Protein AF-A0A7K0XH66-F1 (afdb_monomer)

Secondary structure (DSSP, 8-state):
-PPP---TT-------GGGGGGS-------------------------------S-----PPPPPHHHHHHHHHHHHHHHHT-GGGTT---EEEE-TTT--EEEEESTTS----GGGHHHHHHHHHHHHH-TTPPP--------

Sequence (144 aa):
MFNTGECPLCVTWALDPDKAQRIGLSQDVHVKRQPLVLVLSVTLLSSTVLLAPAALAAPFAPAASTEQAESRINGRLAARIDNPRFGSDLAVAVLDAATGRVVFSRRANEPMLPASNMKIITAVTTVAAVGPDRTFRTAVFAGP

Foldseek 3Di:
DDDDDDDPPPPDDDPPPVVVPPPPPPPDPPPPPDDDDDDDDDDDDDDDPDDDPDPDPPPPDPDDDPVRVLVVVAVVCVVPVPPCVCPPQDWDWDADPVPRHTSDTDCPVPDDDCVCVVVVVVVVVCCVPQNPPDDDDDDDDDDD

Radius of gyration: 30.71 Å; Cα contacts (8 Å, |Δi|>4): 44; chains: 1; bounding box: 56×61×77 Å

Solvent-accessible surface area (backbone atoms only — not comparable to full-atom values): 10370 Å² total; per-residue (Å²): 140,81,89,84,85,82,69,96,78,74,80,82,77,82,78,60,76,83,64,68,78,76,63,82,76,80,83,75,80,79,76,76,81,75,77,89,78,88,74,85,87,80,94,85,80,90,75,91,82,78,87,80,98,81,84,79,84,65,78,76,71,75,79,68,51,70,67,58,50,39,55,51,49,34,55,55,46,66,75,53,71,77,43,76,90,54,65,89,81,67,66,41,72,40,57,42,86,90,78,67,46,78,55,39,73,41,63,66,87,58,92,70,89,59,68,76,60,49,52,56,58,52,49,53,53,45,38,73,72,63,43,87,82,66,78,89,86,86,87,87,78,86,78,134

Mean predicted aligned error: 18.03 Å

pLDDT: mean 74.04, std 24.3, range [30.56, 98.5]

Structure (mmCIF, N/CA/C/O backbone):
data_AF-A0A7K0XH66-F1
#
_entry.id   AF-A0A7K0XH66-F1
#
loop_
_atom_site.group_PDB
_atom_site.id
_atom_site.type_symbol
_atom_site.label_atom_id
_atom_site.label_alt_id
_atom_site.label_comp_id
_atom_site.label_asym_id
_atom_site.label_entity_id
_atom_site.label_seq_id
_atom_site.pdbx_PDB_ins_code
_atom_site.Cartn_x
_atom_site.Cartn_y
_atom_site.Cartn_z
_atom_site.occupancy
_atom_site.B_iso_or_equiv
_atom_site.auth_seq_id
_atom_site.auth_comp_id
_atom_site.auth_asym_id
_atom_site.auth_atom_id
_atom_site.pdbx_PDB_model_num
ATOM 1 N N . MET A 1 1 ? 7.740 7.663 -45.889 1.00 34.03 1 MET A N 1
ATOM 2 C CA . MET A 1 1 ? 8.973 8.428 -45.619 1.00 34.03 1 MET A CA 1
ATOM 3 C C . MET A 1 1 ? 9.149 8.431 -44.105 1.00 34.03 1 MET A C 1
ATOM 5 O O . MET A 1 1 ? 8.601 9.288 -43.432 1.00 34.03 1 MET A O 1
ATOM 9 N N . PHE A 1 2 ? 9.744 7.364 -43.565 1.00 30.56 2 PHE A N 1
ATOM 10 C CA . PHE A 1 2 ? 9.938 7.176 -42.125 1.00 30.56 2 PHE A CA 1
ATOM 11 C C . PHE A 1 2 ? 11.402 7.464 -41.818 1.00 30.56 2 PHE A C 1
ATOM 13 O O . PHE A 1 2 ? 12.289 6.827 -42.379 1.00 30.56 2 PHE A O 1
ATOM 20 N N . ASN A 1 3 ? 11.616 8.492 -41.002 1.00 32.81 3 ASN A N 1
ATOM 21 C CA . ASN A 1 3 ? 12.923 8.973 -40.594 1.00 32.81 3 ASN A CA 1
ATOM 22 C C . ASN A 1 3 ? 13.609 7.911 -39.717 1.00 32.81 3 ASN A C 1
ATOM 24 O O . ASN A 1 3 ? 13.062 7.489 -38.699 1.00 32.81 3 ASN A O 1
ATOM 28 N N . THR A 1 4 ? 14.778 7.451 -40.146 1.00 42.84 4 THR A N 1
ATOM 29 C CA . THR A 1 4 ? 15.657 6.545 -39.409 1.00 42.84 4 THR A CA 1
ATOM 30 C C . THR A 1 4 ? 16.540 7.347 -38.459 1.00 42.84 4 THR A C 1
ATOM 32 O O . THR A 1 4 ? 17.269 8.215 -38.930 1.00 42.84 4 THR A O 1
ATOM 35 N N . GLY A 1 5 ? 16.594 6.977 -37.174 1.00 44.47 5 GLY A N 1
ATOM 36 C CA . GLY A 1 5 ? 17.918 6.914 -36.545 1.00 44.47 5 GLY A CA 1
ATOM 37 C C . GLY A 1 5 ? 18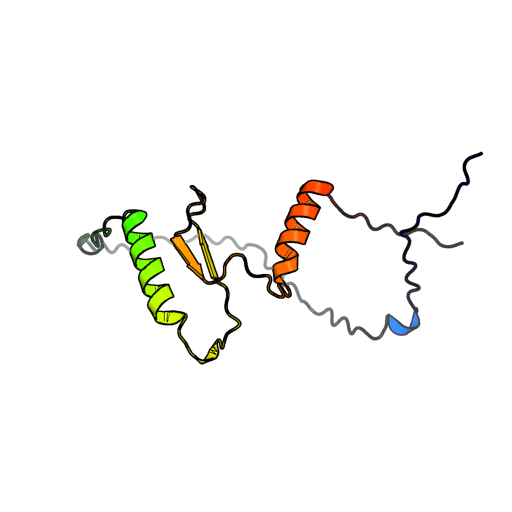.127 7.326 -35.094 1.00 44.47 5 GLY A C 1
ATOM 38 O O . GLY A 1 5 ? 19.260 7.176 -34.655 1.00 44.47 5 GLY A O 1
ATOM 39 N N . GLU A 1 6 ? 17.141 7.773 -34.314 1.00 44.94 6 GLU A N 1
ATOM 40 C CA . GLU A 1 6 ? 17.427 8.171 -32.922 1.00 44.94 6 GLU A CA 1
ATOM 41 C C . GLU A 1 6 ? 16.587 7.390 -31.910 1.00 44.94 6 GLU A C 1
ATOM 43 O O . GLU A 1 6 ? 15.360 7.457 -31.884 1.00 44.94 6 GLU A O 1
ATOM 48 N N . CYS A 1 7 ? 17.282 6.597 -31.089 1.00 42.06 7 CYS A N 1
ATOM 49 C CA . CYS A 1 7 ? 16.728 5.873 -29.953 1.00 42.06 7 CYS A CA 1
ATOM 50 C C . CYS A 1 7 ? 16.618 6.853 -28.768 1.00 42.06 7 CYS A C 1
ATOM 52 O O . CYS A 1 7 ? 17.650 7.233 -28.210 1.00 42.06 7 CYS A O 1
ATOM 54 N N . PRO A 1 8 ? 15.409 7.268 -28.346 1.00 47.16 8 PRO A N 1
ATOM 55 C CA . PRO A 1 8 ? 15.222 8.376 -27.400 1.00 47.16 8 PRO A CA 1
ATOM 56 C C . PRO A 1 8 ? 15.627 8.059 -25.944 1.00 47.16 8 PRO A C 1
ATOM 58 O O . PRO A 1 8 ? 15.363 8.857 -25.051 1.00 47.16 8 PRO A O 1
ATOM 61 N N . LEU A 1 9 ? 16.261 6.908 -25.684 1.00 50.03 9 LEU A N 1
ATOM 62 C CA . LEU A 1 9 ? 16.697 6.467 -24.350 1.00 50.03 9 LEU A CA 1
ATOM 63 C C . LEU A 1 9 ? 18.206 6.179 -24.250 1.00 50.03 9 LEU A C 1
ATOM 65 O O . LEU A 1 9 ? 18.665 5.655 -23.233 1.00 50.03 9 LEU A O 1
ATOM 69 N N . CYS A 1 10 ? 18.999 6.521 -25.268 1.00 37.94 10 CYS A N 1
ATOM 70 C CA . CYS A 1 10 ? 20.455 6.434 -25.181 1.00 37.94 10 CYS A CA 1
ATOM 71 C C . CYS A 1 10 ? 21.006 7.569 -24.306 1.00 37.94 10 CYS A C 1
ATOM 73 O O . CYS A 1 10 ? 21.363 8.635 -24.797 1.00 37.94 10 CYS A O 1
ATOM 75 N N . VAL A 1 11 ? 21.100 7.340 -22.996 1.00 42.94 11 VAL A N 1
ATOM 76 C CA . VAL A 1 11 ? 21.915 8.184 -22.113 1.00 42.94 11 VAL A CA 1
ATOM 77 C C . VAL A 1 11 ? 23.383 7.851 -22.386 1.00 42.94 11 VAL A C 1
ATOM 79 O O . VAL A 1 11 ? 23.875 6.796 -21.986 1.00 42.94 11 VAL A O 1
ATOM 82 N N . THR A 1 12 ? 24.088 8.726 -23.102 1.00 45.88 12 THR A N 1
ATOM 83 C CA . THR A 1 12 ? 25.533 8.602 -23.321 1.00 45.88 12 THR A CA 1
ATOM 84 C C . THR A 1 12 ? 26.276 9.025 -22.057 1.00 45.88 12 THR A C 1
ATOM 86 O O . THR A 1 12 ? 26.407 10.214 -21.770 1.00 45.88 12 THR A O 1
ATOM 89 N N . TRP A 1 13 ? 26.777 8.057 -21.293 1.00 42.62 13 TRP A N 1
ATOM 90 C CA . TRP A 1 13 ? 27.766 8.315 -20.250 1.00 42.62 13 TRP A CA 1
ATOM 91 C C . TRP A 1 13 ? 29.154 8.308 -20.893 1.00 42.62 13 TRP A C 1
ATOM 93 O O . TRP A 1 13 ? 29.685 7.246 -21.211 1.00 42.62 13 TRP A O 1
ATOM 103 N N . ALA A 1 14 ? 29.744 9.485 -21.103 1.00 42.81 14 ALA A N 1
ATOM 104 C CA . ALA A 1 14 ? 31.173 9.582 -21.374 1.00 42.81 14 ALA A CA 1
ATOM 105 C C . ALA A 1 14 ? 31.915 9.282 -20.063 1.00 42.81 14 ALA A C 1
ATOM 107 O O . AL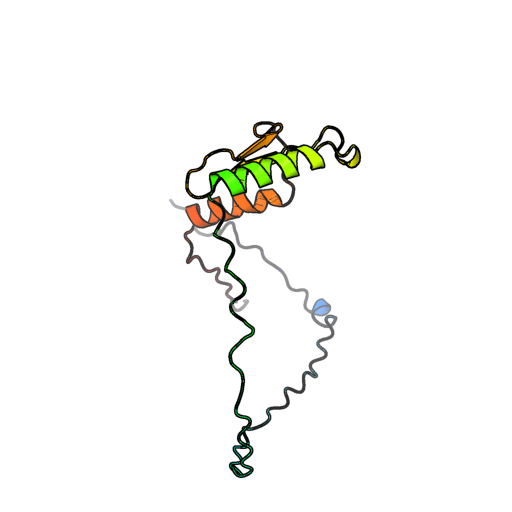A A 1 14 ? 31.897 10.087 -19.130 1.00 42.81 14 ALA A O 1
ATOM 108 N N . LEU A 1 15 ? 32.508 8.093 -19.959 1.00 46.53 15 LEU A N 1
ATOM 109 C CA . LEU A 1 15 ? 33.446 7.781 -18.886 1.00 46.53 15 LEU A CA 1
ATOM 110 C C . LEU A 1 15 ? 34.720 8.594 -19.135 1.00 46.53 15 LEU A C 1
ATOM 112 O O . LEU A 1 15 ? 35.456 8.319 -20.076 1.00 46.53 15 LEU A O 1
ATOM 116 N N . ASP A 1 16 ? 34.944 9.607 -18.303 1.00 53.47 16 ASP A N 1
ATOM 117 C CA . ASP A 1 16 ? 36.219 10.314 -18.187 1.00 53.47 16 ASP A CA 1
ATOM 118 C C . ASP A 1 16 ? 37.302 9.305 -17.739 1.00 53.47 16 ASP A C 1
ATOM 120 O O . ASP A 1 16 ? 37.213 8.792 -16.612 1.00 53.47 16 ASP A O 1
ATOM 124 N N . PRO A 1 17 ? 38.285 8.965 -18.598 1.00 54.97 17 PRO A N 1
ATOM 125 C CA . PRO A 1 17 ? 39.285 7.945 -18.294 1.00 54.97 17 PRO A CA 1
ATOM 126 C C . PRO A 1 17 ? 40.163 8.317 -17.088 1.00 54.97 17 PRO A C 1
ATOM 128 O O . PRO A 1 17 ? 40.648 7.415 -16.404 1.00 54.97 17 PRO A O 1
ATOM 131 N N . ASP A 1 18 ? 40.283 9.605 -16.744 1.00 46.12 18 ASP A N 1
ATOM 132 C CA . ASP A 1 18 ? 41.116 10.068 -15.628 1.00 46.12 18 ASP A CA 1
ATOM 133 C C . ASP A 1 18 ? 40.429 9.901 -14.257 1.00 46.12 18 ASP A C 1
ATOM 135 O O . ASP A 1 18 ? 41.089 9.854 -13.214 1.00 46.12 18 ASP A O 1
ATOM 139 N N . LYS A 1 19 ? 39.097 9.729 -14.215 1.00 45.34 19 LYS A N 1
ATOM 140 C CA . LYS A 1 19 ? 38.352 9.460 -12.965 1.00 45.34 19 LYS A CA 1
ATOM 141 C C . LYS A 1 19 ? 38.270 7.981 -12.590 1.00 45.34 19 LYS A C 1
ATOM 143 O O . LYS A 1 19 ? 37.924 7.671 -11.447 1.00 45.34 19 LYS A O 1
ATOM 148 N N . ALA A 1 20 ? 38.631 7.069 -13.494 1.00 43.97 20 ALA A N 1
ATOM 149 C CA . ALA A 1 20 ? 38.584 5.626 -13.249 1.00 43.97 20 ALA A CA 1
ATOM 150 C C . ALA A 1 20 ? 39.626 5.137 -12.217 1.00 43.97 20 ALA A C 1
ATOM 152 O O . ALA A 1 20 ? 39.466 4.063 -11.643 1.00 43.97 20 ALA A O 1
ATOM 153 N N . GLN A 1 21 ? 40.661 5.930 -11.921 1.00 47.38 21 GLN A N 1
ATOM 154 C CA . GLN A 1 21 ? 41.761 5.540 -11.025 1.00 47.38 21 GLN A CA 1
ATOM 155 C C . GLN A 1 21 ? 41.562 5.888 -9.538 1.00 47.38 21 GLN A C 1
ATOM 157 O O . GLN A 1 21 ? 42.415 5.557 -8.716 1.00 47.38 21 GLN A O 1
ATOM 162 N N . ARG A 1 22 ? 40.450 6.533 -9.154 1.00 40.72 22 ARG A N 1
ATOM 163 C CA . ARG A 1 22 ? 40.203 6.990 -7.767 1.00 40.72 22 ARG A CA 1
ATOM 164 C C . ARG A 1 22 ? 39.170 6.190 -6.976 1.00 40.72 22 ARG A C 1
ATOM 166 O O . ARG A 1 22 ? 38.790 6.594 -5.879 1.00 40.72 22 ARG A O 1
ATOM 173 N N . ILE A 1 23 ? 38.761 5.036 -7.488 1.00 42.19 23 ILE A N 1
ATOM 174 C CA . ILE A 1 23 ? 38.019 4.039 -6.717 1.00 42.19 23 ILE A CA 1
ATOM 175 C C . ILE A 1 23 ? 39.046 2.983 -6.331 1.00 42.19 23 ILE A C 1
ATOM 177 O O . ILE A 1 23 ? 39.389 2.123 -7.136 1.00 42.19 23 ILE A O 1
ATOM 181 N N . GLY A 1 24 ? 39.607 3.117 -5.128 1.00 35.34 24 GLY A N 1
ATOM 182 C CA . GLY A 1 24 ? 40.552 2.162 -4.561 1.00 35.34 24 GLY A CA 1
ATOM 183 C C . GLY A 1 24 ? 39.920 0.777 -4.480 1.00 35.34 24 GLY A C 1
ATOM 184 O O . GLY A 1 24 ? 39.295 0.424 -3.484 1.00 35.34 24 GLY A O 1
ATOM 185 N N . LEU A 1 25 ? 40.082 -0.008 -5.541 1.00 39.38 25 LEU A N 1
ATOM 186 C CA . LEU A 1 25 ? 39.862 -1.440 -5.526 1.00 39.38 25 LEU A CA 1
ATOM 187 C C . LEU A 1 25 ? 41.005 -2.052 -4.715 1.00 39.38 25 LEU A C 1
ATOM 189 O O . LEU A 1 25 ? 42.013 -2.490 -5.261 1.00 39.38 25 LEU A O 1
ATOM 193 N N . SER A 1 26 ? 40.851 -2.061 -3.391 1.00 34.03 26 SER A N 1
ATOM 194 C CA . SER A 1 26 ? 41.578 -2.995 -2.537 1.00 34.03 26 SER A CA 1
ATOM 195 C C . SER A 1 26 ? 40.998 -4.383 -2.817 1.00 34.03 26 SER A C 1
ATOM 197 O O . SER A 1 26 ? 40.033 -4.827 -2.197 1.00 34.03 26 SER A O 1
ATOM 199 N N . GLN A 1 27 ? 41.521 -5.026 -3.860 1.00 48.94 27 GLN A N 1
ATOM 200 C CA . GLN A 1 27 ? 41.287 -6.436 -4.131 1.00 48.94 27 GLN A CA 1
ATOM 201 C C . GLN A 1 27 ? 42.253 -7.262 -3.288 1.00 48.94 27 GLN A C 1
ATOM 203 O O . GLN A 1 27 ? 43.233 -7.770 -3.804 1.00 48.94 27 GLN A O 1
ATOM 208 N N . ASP A 1 28 ? 41.946 -7.422 -2.005 1.00 40.00 28 ASP A N 1
ATOM 209 C CA . ASP A 1 28 ? 42.537 -8.482 -1.183 1.00 40.00 28 ASP A CA 1
ATOM 210 C C . ASP A 1 28 ? 41.434 -9.199 -0.402 1.00 40.00 28 ASP A C 1
ATOM 212 O O . ASP A 1 28 ? 41.431 -9.301 0.822 1.00 40.00 2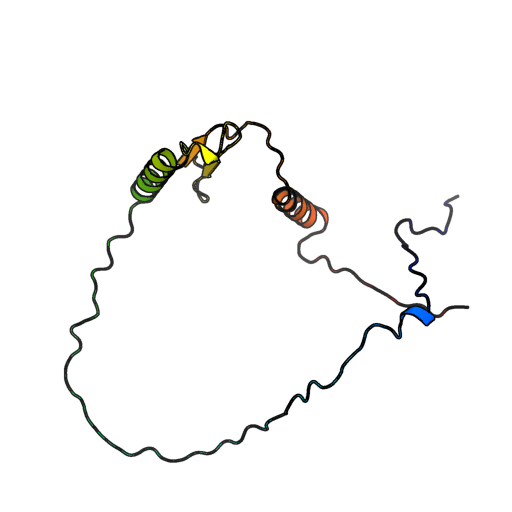8 ASP A O 1
ATOM 216 N N . VAL A 1 29 ? 40.457 -9.738 -1.135 1.00 42.97 29 VAL A N 1
ATOM 217 C CA . VAL A 1 29 ? 39.669 -10.856 -0.614 1.00 42.97 29 VAL A CA 1
ATOM 218 C C . VAL A 1 29 ? 40.424 -12.126 -0.982 1.00 42.97 29 VAL A C 1
ATOM 220 O O . VAL A 1 29 ? 40.206 -12.729 -2.033 1.00 42.97 29 VAL A O 1
ATOM 223 N N . HIS A 1 30 ? 41.329 -12.549 -0.100 1.00 35.53 30 HIS A N 1
ATOM 224 C CA . HIS A 1 30 ? 41.803 -13.927 -0.073 1.00 35.53 30 HIS A CA 1
ATOM 225 C C . HIS A 1 30 ? 40.612 -14.850 0.226 1.00 35.53 30 HIS A C 1
ATOM 227 O O . HIS A 1 30 ? 40.323 -15.190 1.373 1.00 35.53 30 HIS A O 1
ATOM 233 N N . VAL A 1 31 ? 39.903 -15.274 -0.824 1.00 42.47 31 VAL A N 1
ATOM 234 C CA . VAL A 1 31 ? 38.950 -16.385 -0.752 1.00 42.47 31 VAL A CA 1
ATOM 235 C C . VAL A 1 31 ? 39.769 -17.652 -0.530 1.00 42.47 31 VAL A C 1
ATOM 237 O O . VAL A 1 31 ? 40.242 -18.295 -1.469 1.00 42.47 31 VAL A O 1
ATOM 240 N N . LYS A 1 32 ? 39.977 -17.993 0.744 1.00 34.91 32 LYS A N 1
ATOM 241 C CA . LYS A 1 32 ? 40.614 -19.236 1.173 1.00 34.91 32 LYS A CA 1
ATOM 242 C C . LYS A 1 32 ? 39.702 -20.396 0.771 1.00 34.91 32 LYS A C 1
ATOM 244 O O . LYS A 1 32 ? 38.802 -20.784 1.509 1.00 34.91 32 LYS A O 1
ATOM 249 N N . ARG A 1 33 ? 39.923 -20.930 -0.433 1.00 47.75 33 ARG A N 1
ATOM 250 C CA . ARG A 1 33 ? 39.359 -22.201 -0.897 1.00 47.75 33 ARG A CA 1
ATOM 251 C C . ARG A 1 33 ? 39.860 -23.291 0.047 1.00 47.75 33 ARG A C 1
ATOM 253 O O . ARG A 1 33 ? 40.987 -23.753 -0.098 1.00 47.75 33 ARG A O 1
ATOM 260 N N . GLN A 1 34 ? 39.071 -23.652 1.054 1.00 50.34 34 GLN A N 1
ATOM 261 C CA . GLN A 1 34 ? 39.380 -24.803 1.895 1.00 50.34 34 GLN A CA 1
ATOM 262 C C . GLN A 1 34 ? 38.746 -26.040 1.253 1.00 50.34 34 GLN A C 1
ATOM 264 O O . GLN A 1 34 ? 37.518 -26.115 1.188 1.00 50.34 34 GLN A O 1
ATOM 269 N N . PRO A 1 35 ? 39.550 -26.976 0.713 1.00 43.06 35 PRO A N 1
ATOM 270 C CA . PRO A 1 35 ? 39.017 -28.207 0.168 1.00 43.06 35 PRO A CA 1
ATOM 271 C C . PRO A 1 35 ? 38.447 -29.051 1.306 1.00 43.06 35 PRO A C 1
ATOM 273 O O . PRO A 1 35 ? 39.071 -29.242 2.348 1.00 43.06 35 PRO A O 1
ATOM 276 N N . LEU A 1 36 ? 37.233 -29.519 1.050 1.00 49.78 36 LEU A N 1
ATOM 277 C CA . LEU A 1 36 ? 36.515 -30.598 1.706 1.00 49.78 36 LEU A CA 1
ATOM 278 C C . LEU A 1 36 ? 37.477 -31.714 2.163 1.00 49.78 36 LEU A C 1
ATOM 280 O O . LEU A 1 36 ? 37.916 -32.527 1.352 1.00 49.78 36 LEU A O 1
ATOM 284 N N . VAL A 1 37 ? 37.798 -31.761 3.457 1.00 43.81 37 VAL A N 1
ATOM 285 C CA . VAL A 1 37 ? 38.473 -32.908 4.077 1.00 43.81 37 VAL A CA 1
ATOM 286 C C . VAL A 1 37 ? 37.420 -33.716 4.819 1.00 43.81 37 VAL A C 1
ATOM 288 O O . VAL A 1 37 ? 36.929 -33.343 5.882 1.00 43.81 37 VAL A O 1
ATOM 291 N N . LEU A 1 38 ? 37.050 -34.816 4.176 1.00 45.09 38 LEU A N 1
ATOM 292 C CA . LEU A 1 38 ? 36.213 -35.890 4.678 1.00 45.09 38 LEU A CA 1
ATOM 293 C C . LEU A 1 38 ? 37.080 -36.738 5.620 1.00 45.09 38 LEU A C 1
ATOM 295 O O . LEU A 1 38 ? 37.968 -37.448 5.154 1.00 45.09 38 LEU A O 1
ATOM 299 N N . VAL A 1 39 ? 36.867 -36.649 6.934 1.00 48.00 39 VAL A N 1
ATOM 300 C CA . VAL A 1 39 ? 37.478 -37.571 7.906 1.00 48.00 39 VAL A CA 1
ATOM 301 C C . VAL A 1 39 ? 36.367 -38.205 8.735 1.00 48.00 39 VAL A C 1
ATOM 303 O O . VAL A 1 39 ? 35.760 -37.584 9.603 1.00 48.00 39 VAL A O 1
ATOM 306 N N . LEU A 1 40 ? 36.095 -39.461 8.373 1.00 45.44 40 LEU A N 1
ATOM 307 C CA . LEU A 1 40 ? 35.445 -40.494 9.176 1.00 45.44 40 LEU A CA 1
ATOM 308 C C . LEU A 1 40 ? 36.126 -40.639 10.551 1.00 45.44 40 LEU A C 1
ATOM 310 O O . LEU A 1 40 ? 37.307 -40.320 10.680 1.00 45.44 40 LEU A O 1
ATOM 314 N N . SER A 1 41 ? 35.440 -41.338 11.470 1.00 43.53 41 SER A N 1
ATOM 315 C CA . SER A 1 41 ? 35.895 -41.886 12.775 1.00 43.53 41 SER A CA 1
ATOM 316 C C . SER A 1 41 ? 35.562 -40.953 13.955 1.00 43.53 41 SER A C 1
ATOM 318 O O . SER A 1 41 ? 35.883 -39.779 13.914 1.00 43.53 41 SER A O 1
ATOM 320 N N . VAL A 1 42 ? 34.918 -41.338 15.058 1.00 46.31 42 VAL A N 1
ATOM 321 C CA . VAL A 1 42 ? 34.674 -42.638 15.691 1.00 46.31 42 VAL A CA 1
ATOM 322 C C . VAL A 1 42 ? 33.350 -42.525 16.456 1.00 46.31 42 VAL A C 1
ATOM 324 O O . VAL A 1 42 ? 33.209 -41.708 17.363 1.00 46.31 42 VAL A O 1
ATOM 327 N N . THR A 1 43 ? 32.374 -43.357 16.112 1.00 49.53 43 THR A N 1
ATOM 328 C CA . THR A 1 43 ? 31.268 -43.709 17.006 1.00 49.53 43 THR A CA 1
ATOM 329 C C . THR A 1 43 ? 31.803 -44.660 18.068 1.00 49.53 43 THR A C 1
ATOM 331 O O . THR A 1 43 ? 32.323 -45.701 17.678 1.00 49.53 43 THR A O 1
ATOM 334 N N . LEU A 1 44 ? 31.679 -44.320 19.356 1.00 53.66 44 LEU A N 1
ATOM 335 C CA . LEU A 1 44 ? 31.473 -45.237 20.494 1.00 53.66 44 LEU A CA 1
ATOM 336 C C . LEU A 1 44 ? 31.663 -44.472 21.810 1.00 53.66 44 LEU A C 1
ATOM 338 O O . LEU A 1 44 ? 32.776 -44.360 22.301 1.00 53.66 44 LEU A O 1
ATOM 342 N N . LEU A 1 45 ? 30.568 -43.998 22.401 1.00 49.56 45 LEU A N 1
ATOM 343 C CA . LEU A 1 45 ? 30.386 -43.973 23.854 1.00 49.56 45 LEU A CA 1
ATOM 344 C C . LEU A 1 45 ? 28.881 -43.963 24.126 1.00 49.56 45 LEU A C 1
ATOM 346 O O . LEU A 1 45 ? 28.200 -42.945 24.033 1.00 49.56 45 LEU A O 1
ATOM 350 N N . SER A 1 46 ? 28.373 -45.161 24.405 1.00 52.03 46 SER A N 1
ATOM 351 C CA . SER A 1 46 ? 27.074 -45.399 25.012 1.00 52.03 46 SER A CA 1
ATOM 352 C C . SER A 1 46 ? 2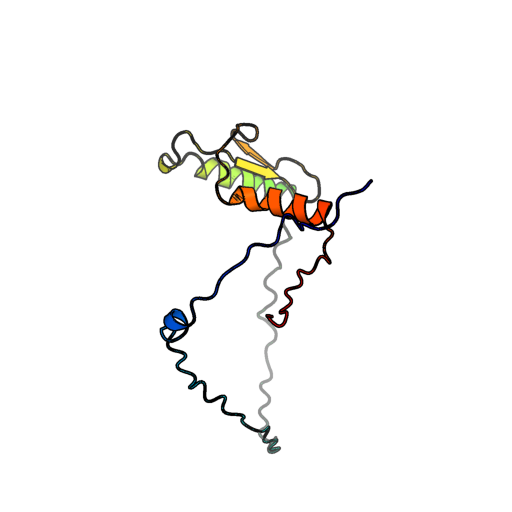6.915 -44.546 26.267 1.00 52.03 46 SER A C 1
ATOM 354 O O . SER A 1 46 ? 27.748 -44.596 27.168 1.00 52.03 46 SER A O 1
ATOM 356 N N . SER A 1 47 ? 25.801 -43.833 26.370 1.00 54.62 47 SER A N 1
ATOM 357 C CA . SER A 1 47 ? 25.152 -43.553 27.648 1.00 54.62 47 SER A CA 1
ATOM 358 C C . SER A 1 47 ? 23.664 -43.390 27.388 1.00 54.62 47 SER A C 1
ATOM 360 O O . SER A 1 47 ? 23.197 -42.394 26.845 1.00 54.62 47 SER A O 1
ATOM 362 N N . THR A 1 48 ? 22.923 -44.436 27.734 1.00 55.31 48 THR A N 1
ATOM 363 C CA . THR A 1 48 ? 21.468 -44.457 27.817 1.00 55.31 48 THR A CA 1
ATOM 364 C C . THR A 1 48 ? 21.016 -43.522 28.936 1.00 55.31 48 THR A C 1
ATOM 366 O O . THR A 1 48 ? 21.017 -43.910 30.103 1.00 55.31 48 THR A O 1
ATOM 369 N N . VAL A 1 49 ?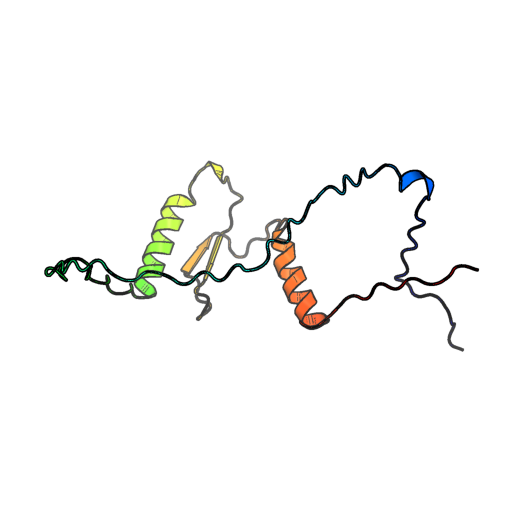 20.608 -42.302 28.590 1.00 52.44 49 VAL A N 1
ATOM 370 C CA . VAL A 1 49 ? 19.736 -41.497 29.455 1.00 52.44 49 VAL A CA 1
ATOM 371 C C . VAL A 1 49 ? 18.299 -41.842 29.078 1.00 52.44 49 VAL A C 1
ATOM 373 O O . VAL A 1 49 ? 17.758 -41.365 28.083 1.00 52.44 49 VAL A O 1
ATOM 376 N N . LEU A 1 50 ? 17.720 -42.759 29.848 1.00 53.50 50 LEU A N 1
ATOM 377 C CA . LEU A 1 50 ? 16.295 -43.070 29.852 1.00 53.50 50 LEU A CA 1
ATOM 378 C C . LEU A 1 50 ? 15.602 -42.114 30.849 1.00 53.50 50 LEU A C 1
ATOM 380 O O . LEU A 1 50 ? 16.149 -41.895 31.926 1.00 53.50 50 LEU A O 1
ATOM 384 N N . LEU A 1 51 ? 14.396 -41.634 30.495 1.00 47.62 51 LEU A N 1
ATOM 385 C CA . LEU A 1 51 ? 13.484 -40.686 31.193 1.00 47.62 51 LEU A CA 1
ATOM 386 C C . LEU A 1 51 ? 13.851 -39.190 31.031 1.00 47.62 51 LEU A C 1
ATOM 388 O O . LEU A 1 51 ? 14.921 -38.770 31.437 1.00 47.62 51 LEU A O 1
ATOM 392 N N . ALA A 1 52 ? 13.010 -38.295 30.490 1.00 48.19 52 ALA A N 1
ATOM 393 C CA . ALA A 1 52 ? 11.544 -38.249 30.468 1.00 48.19 52 ALA A CA 1
ATOM 394 C C . ALA A 1 52 ? 11.001 -37.445 29.258 1.00 48.19 52 ALA A C 1
ATOM 396 O O . ALA A 1 52 ? 11.471 -36.331 29.027 1.00 48.19 52 ALA A O 1
ATOM 397 N N . PRO A 1 53 ? 9.966 -37.903 28.522 1.00 51.81 53 PRO A N 1
ATOM 398 C CA . PRO A 1 53 ? 9.249 -37.059 27.575 1.00 51.81 53 PRO A CA 1
ATOM 399 C C . PRO A 1 53 ? 8.016 -36.479 28.276 1.00 51.81 53 PRO A C 1
ATOM 401 O O . PRO A 1 53 ? 6.896 -36.924 28.054 1.00 51.81 53 PRO A O 1
ATOM 404 N N . ALA A 1 54 ? 8.204 -35.529 29.189 1.00 54.31 54 ALA A N 1
ATOM 405 C CA . ALA A 1 54 ? 7.071 -34.910 29.881 1.00 54.31 54 ALA A CA 1
ATOM 406 C C . ALA A 1 54 ? 7.296 -33.422 30.160 1.00 54.31 54 ALA A C 1
ATOM 408 O O . ALA A 1 54 ? 7.037 -32.943 31.255 1.00 54.31 54 ALA A O 1
ATOM 409 N N . ALA A 1 55 ? 7.794 -32.678 29.175 1.00 55.31 55 ALA A N 1
ATOM 410 C CA . ALA A 1 55 ? 7.786 -31.220 29.232 1.00 55.31 55 ALA A CA 1
ATOM 411 C C . ALA A 1 55 ? 8.004 -30.651 27.831 1.00 55.31 55 ALA A C 1
ATOM 413 O O . ALA A 1 55 ? 9.125 -30.286 27.525 1.00 55.31 55 ALA A O 1
ATOM 414 N N . LEU A 1 56 ? 6.976 -30.629 26.972 1.00 52.53 56 LEU A N 1
ATOM 415 C CA . LEU A 1 56 ? 6.916 -29.731 25.794 1.00 52.53 56 LEU A CA 1
ATOM 416 C C . LEU A 1 56 ? 5.561 -29.720 25.064 1.00 52.53 56 LEU A C 1
ATOM 418 O O . LEU A 1 56 ? 5.420 -29.010 24.073 1.00 52.53 56 LEU A O 1
ATOM 422 N N . ALA A 1 57 ? 4.527 -30.404 25.561 1.00 53.19 57 ALA A N 1
ATOM 423 C CA . ALA A 1 57 ? 3.157 -30.069 25.180 1.00 53.19 57 ALA A CA 1
ATOM 424 C C . ALA A 1 57 ? 2.705 -28.850 25.998 1.00 53.19 57 ALA A C 1
ATOM 426 O O . ALA A 1 57 ? 1.881 -28.960 26.905 1.00 53.19 57 ALA A O 1
ATOM 427 N N . ALA A 1 58 ? 3.274 -27.676 25.707 1.00 62.31 58 ALA A N 1
ATOM 428 C CA . ALA A 1 58 ? 2.544 -26.453 26.004 1.00 62.31 58 ALA A CA 1
ATOM 429 C C . ALA A 1 58 ? 1.194 -26.585 25.279 1.00 62.31 58 ALA A C 1
ATOM 431 O O . ALA A 1 58 ? 1.202 -26.941 24.094 1.00 62.31 58 ALA A O 1
ATOM 432 N N . PRO A 1 59 ? 0.045 -26.376 25.946 1.00 60.69 59 PRO A N 1
ATOM 433 C CA . PRO A 1 59 ? -1.221 -26.360 25.239 1.00 60.69 59 PRO A CA 1
ATOM 434 C C . PRO A 1 59 ? -1.086 -25.315 24.138 1.00 60.69 59 PRO A C 1
ATOM 436 O O . PRO A 1 59 ? -0.818 -24.144 24.415 1.00 60.69 59 PRO A O 1
ATOM 439 N N . PHE A 1 60 ? -1.196 -25.757 22.884 1.00 58.44 60 PHE A N 1
ATOM 440 C CA . PHE A 1 60 ? -1.316 -24.844 21.763 1.00 58.44 60 PHE A CA 1
ATOM 441 C C . PHE A 1 60 ? -2.581 -24.052 22.068 1.00 58.44 60 PHE A C 1
ATOM 443 O O . PHE A 1 60 ? -3.682 -24.608 22.040 1.00 58.44 60 PHE A O 1
ATOM 450 N N . ALA A 1 61 ? -2.417 -22.801 22.505 1.00 68.25 61 ALA A N 1
ATOM 451 C CA . ALA A 1 61 ? -3.560 -21.942 22.738 1.00 68.25 61 ALA A CA 1
ATOM 452 C C . ALA A 1 61 ? -4.386 -21.985 21.448 1.00 68.25 61 ALA A C 1
ATOM 454 O O . ALA A 1 61 ? -3.791 -21.876 20.367 1.00 68.25 61 ALA A O 1
ATOM 455 N N . PRO A 1 62 ? -5.708 -22.215 21.530 1.00 67.44 62 PRO A N 1
ATOM 456 C CA . PRO A 1 62 ? -6.524 -22.279 20.334 1.00 67.44 62 PRO A CA 1
ATOM 457 C C . PRO A 1 62 ? -6.254 -21.015 19.524 1.00 67.44 62 PRO A C 1
ATOM 459 O O . PRO A 1 62 ? -6.223 -19.912 20.084 1.00 67.44 62 PRO A O 1
ATOM 462 N N . ALA A 1 63 ? -5.981 -21.194 18.230 1.00 70.88 63 ALA A N 1
ATOM 463 C CA . ALA A 1 63 ? -5.818 -20.071 17.326 1.00 70.88 63 ALA A CA 1
ATOM 464 C C . ALA A 1 63 ? -7.046 -19.176 17.512 1.00 70.88 63 ALA A C 1
ATOM 466 O O . ALA A 1 63 ? -8.181 -19.647 17.415 1.00 70.88 63 ALA A O 1
ATOM 467 N N . ALA A 1 64 ? -6.815 -17.918 17.895 1.00 74.19 64 ALA A N 1
ATOM 468 C CA . ALA A 1 64 ? -7.901 -16.969 18.066 1.00 74.19 64 ALA A CA 1
ATOM 469 C C . ALA A 1 64 ? -8.698 -16.925 16.760 1.00 74.19 64 ALA A C 1
ATOM 471 O O . ALA A 1 64 ? -8.095 -16.919 15.683 1.00 74.19 64 ALA A O 1
ATOM 472 N N . SER A 1 65 ? -10.028 -16.891 16.856 1.00 88.25 65 SER A N 1
ATOM 473 C CA . SER A 1 65 ? -10.838 -16.675 15.658 1.00 88.25 65 SER A CA 1
ATOM 474 C C . SER A 1 65 ? -10.442 -15.337 15.024 1.00 88.25 65 SER A C 1
ATOM 476 O O . SER A 1 65 ? -9.956 -14.433 15.721 1.00 88.25 65 SER A O 1
ATOM 478 N N . THR A 1 66 ? -10.633 -15.191 13.715 1.00 89.75 66 THR A N 1
ATOM 479 C CA . THR A 1 66 ? -10.308 -13.947 13.003 1.00 89.75 66 THR A CA 1
ATOM 480 C C . THR A 1 66 ? -10.976 -12.742 13.672 1.00 89.75 66 THR A C 1
ATOM 482 O O . THR A 1 66 ? -10.320 -11.738 13.930 1.00 89.75 66 THR A O 1
ATOM 485 N N . GLU A 1 67 ? -12.229 -12.881 14.106 1.00 90.56 67 GLU A N 1
ATOM 486 C CA . GLU A 1 67 ? -12.990 -11.842 14.811 1.00 90.56 67 GLU A CA 1
ATOM 487 C C . GLU A 1 67 ? -12.334 -11.456 16.144 1.00 90.56 67 GLU A C 1
ATOM 489 O O . GLU A 1 67 ? -12.239 -10.277 16.495 1.00 90.56 67 GLU A O 1
ATOM 494 N N . GLN A 1 68 ? -11.838 -12.442 16.899 1.00 93.94 68 GLN A N 1
ATOM 495 C CA . GLN A 1 68 ? -11.120 -12.176 18.143 1.00 93.94 68 GLN A CA 1
ATOM 496 C C . GLN A 1 68 ? -9.782 -11.479 17.884 1.00 93.94 68 GLN A C 1
ATOM 498 O O . GLN A 1 68 ? -9.398 -10.595 18.654 1.00 93.94 68 GLN A O 1
ATOM 503 N N . ALA A 1 69 ? -9.050 -11.872 16.839 1.00 93.06 69 ALA A N 1
ATOM 504 C CA . ALA A 1 69 ? -7.784 -11.243 16.474 1.00 93.06 69 ALA A CA 1
ATOM 505 C C . ALA A 1 69 ? -7.992 -9.780 16.061 1.00 93.06 69 ALA A C 1
ATOM 507 O O . ALA A 1 69 ? -7.290 -8.885 16.533 1.00 93.06 69 ALA A O 1
ATOM 508 N N . GLU A 1 70 ? -9.010 -9.519 15.257 1.00 94.75 70 GLU A N 1
ATOM 509 C CA . GLU A 1 70 ? -9.378 -8.183 14.809 1.00 94.75 70 GLU A CA 1
ATOM 510 C C . GLU A 1 70 ? -9.876 -7.281 15.924 1.00 94.75 70 GLU A C 1
ATOM 512 O O . GLU A 1 70 ? -9.455 -6.130 16.003 1.00 94.75 70 GLU A O 1
ATOM 517 N N . SER A 1 71 ? -10.709 -7.799 16.830 1.00 95.12 71 SER A N 1
ATOM 518 C CA . SER A 1 71 ? -11.136 -7.060 18.020 1.00 95.12 71 SER A CA 1
ATOM 519 C C . SER A 1 71 ? -9.924 -6.611 18.846 1.00 95.12 71 SER A C 1
ATOM 521 O O . SER A 1 71 ? -9.827 -5.449 19.251 1.00 95.12 71 SER A O 1
ATOM 523 N N . ARG A 1 72 ? -8.926 -7.495 19.012 1.00 96.06 72 ARG A N 1
ATOM 524 C CA . ARG A 1 72 ? -7.659 -7.155 19.682 1.00 96.06 72 ARG A CA 1
ATOM 525 C C . ARG A 1 72 ? -6.851 -6.112 18.904 1.00 96.06 72 ARG A C 1
ATOM 527 O O . ARG A 1 72 ? -6.259 -5.238 19.537 1.00 96.06 72 ARG A O 1
ATOM 534 N N . ILE A 1 73 ? -6.794 -6.191 17.572 1.00 95.81 73 ILE A N 1
ATOM 535 C CA . ILE A 1 73 ? -6.106 -5.202 16.720 1.00 95.81 73 ILE A CA 1
ATOM 536 C C . ILE A 1 73 ? -6.772 -3.833 16.857 1.00 95.81 73 ILE A C 1
ATOM 538 O O . ILE A 1 73 ? -6.088 -2.860 17.174 1.00 95.81 73 ILE A O 1
ATOM 542 N N . ASN A 1 74 ? -8.094 -3.772 16.688 1.00 95.94 74 ASN A N 1
ATOM 543 C CA . ASN A 1 74 ? -8.886 -2.554 16.807 1.00 95.94 74 ASN A CA 1
ATOM 544 C C . ASN A 1 74 ? -8.667 -1.892 18.176 1.00 95.94 74 ASN A C 1
ATOM 546 O O . ASN A 1 74 ? -8.234 -0.744 18.239 1.00 95.94 74 ASN A O 1
ATOM 550 N N . GLY A 1 75 ? -8.837 -2.640 19.273 1.00 96.06 75 GLY A N 1
ATOM 551 C CA . GLY A 1 75 ? -8.643 -2.108 20.625 1.00 96.06 75 GLY A CA 1
ATOM 552 C C . GLY A 1 75 ? -7.220 -1.595 20.882 1.00 96.06 75 GLY A C 1
ATOM 553 O O . GLY A 1 75 ? -7.035 -0.529 21.469 1.00 96.06 75 GLY A O 1
ATOM 554 N N . ARG A 1 76 ? -6.191 -2.310 20.402 1.00 96.62 76 ARG A N 1
ATOM 555 C CA . ARG A 1 76 ? -4.786 -1.888 20.558 1.00 96.62 76 ARG A CA 1
ATOM 556 C C . ARG A 1 76 ? -4.4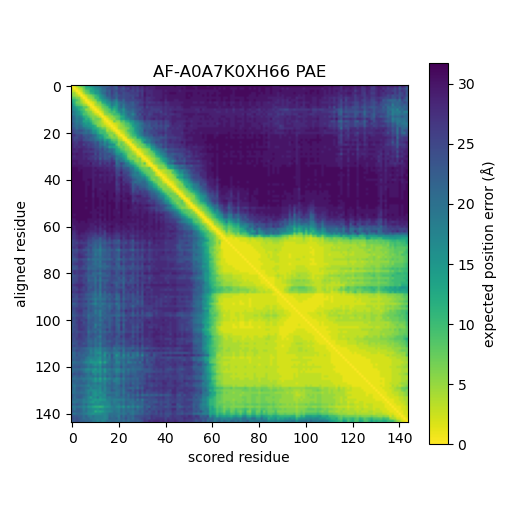44 -0.649 19.740 1.00 96.62 76 ARG A C 1
ATOM 558 O O . ARG A 1 76 ? -3.650 0.166 20.205 1.00 96.62 76 ARG A O 1
ATOM 565 N N . LEU A 1 77 ? -4.985 -0.526 18.530 1.00 96.56 77 LEU A N 1
ATOM 566 C CA . LEU A 1 77 ? -4.775 0.650 17.692 1.00 96.56 77 LEU A CA 1
ATOM 567 C C . LEU A 1 77 ? -5.514 1.852 18.270 1.00 96.56 77 LEU A C 1
ATOM 569 O O . LEU A 1 77 ? -4.874 2.877 18.489 1.00 96.56 77 LEU A O 1
ATOM 573 N N . ALA A 1 78 ? -6.792 1.700 18.625 1.00 93.56 78 ALA A N 1
ATOM 574 C CA . ALA A 1 78 ? -7.577 2.751 19.268 1.00 93.56 78 ALA A CA 1
ATOM 575 C C . ALA A 1 78 ? -6.843 3.350 20.481 1.00 93.56 78 ALA A C 1
ATOM 577 O O . ALA A 1 78 ? -6.709 4.563 20.576 1.00 93.56 78 ALA A O 1
ATOM 578 N N . ALA A 1 79 ? -6.250 2.511 21.338 1.00 94.50 79 ALA A N 1
ATOM 579 C CA . ALA A 1 79 ? -5.498 2.973 22.506 1.00 94.50 79 ALA A CA 1
ATOM 580 C C . ALA A 1 79 ? -4.157 3.675 22.190 1.00 94.50 79 ALA A C 1
ATOM 582 O O . ALA A 1 79 ? -3.616 4.368 23.047 1.00 94.50 79 ALA A O 1
ATOM 583 N N . ARG A 1 80 ? -3.567 3.466 21.005 1.00 94.25 80 ARG A N 1
ATOM 584 C CA . ARG A 1 80 ? -2.217 3.963 20.664 1.00 94.25 80 ARG A CA 1
ATOM 585 C C . ARG A 1 80 ? -2.213 5.162 19.734 1.00 94.25 80 ARG A C 1
ATOM 587 O O . ARG A 1 80 ? -1.260 5.939 19.772 1.00 94.25 80 ARG A O 1
ATOM 594 N N . ILE A 1 81 ? -3.213 5.287 18.867 1.00 94.25 81 ILE A N 1
ATOM 595 C CA . ILE A 1 81 ? -3.178 6.306 17.815 1.00 94.25 81 ILE A CA 1
ATOM 596 C C . ILE A 1 81 ? -3.520 7.712 18.312 1.00 94.25 81 ILE A C 1
ATOM 598 O O . ILE A 1 81 ? -3.234 8.678 17.615 1.00 94.25 81 ILE A O 1
ATOM 602 N N . ASP A 1 82 ? -4.060 7.837 19.525 1.00 90.19 82 ASP A N 1
ATOM 603 C CA . ASP A 1 82 ? -4.299 9.125 20.193 1.00 90.19 82 ASP A CA 1
ATOM 604 C C . ASP A 1 82 ? -3.041 9.687 20.875 1.00 90.19 82 ASP A C 1
ATOM 606 O O . ASP A 1 82 ? -3.107 10.556 21.742 1.00 90.19 82 ASP A O 1
ATOM 610 N N . ASN A 1 83 ? -1.858 9.206 20.485 1.00 93.06 83 ASN A N 1
ATOM 611 C CA . ASN A 1 83 ? -0.603 9.759 20.964 1.00 93.06 83 ASN A CA 1
ATOM 612 C C . ASN A 1 83 ? -0.397 11.180 20.396 1.00 93.06 83 ASN A C 1
ATOM 614 O O . ASN A 1 83 ? -0.296 11.330 19.174 1.00 93.06 83 ASN A O 1
ATOM 618 N N . PRO A 1 84 ? -0.240 12.215 21.246 1.00 92.69 84 PRO A N 1
ATOM 619 C CA . PRO A 1 84 ? -0.118 13.605 20.799 1.00 92.69 84 PRO A CA 1
ATOM 620 C C . PRO A 1 84 ? 1.103 13.859 19.904 1.00 92.69 84 PRO A C 1
ATOM 622 O O . PRO A 1 84 ? 1.127 14.837 19.163 1.00 92.69 84 PRO A O 1
ATOM 625 N N . ARG A 1 85 ? 2.104 12.967 19.915 1.00 93.25 85 ARG A N 1
ATOM 626 C CA . ARG A 1 85 ? 3.278 13.048 19.031 1.00 93.25 85 ARG A CA 1
ATOM 627 C C . ARG A 1 85 ? 2.939 12.925 17.544 1.00 93.25 85 ARG A C 1
ATOM 629 O O . ARG A 1 85 ? 3.757 13.322 16.725 1.00 93.25 85 ARG A O 1
ATOM 636 N N . PHE A 1 86 ? 1.782 12.364 17.195 1.00 91.88 86 PHE A N 1
ATOM 637 C CA . PHE A 1 86 ? 1.347 12.245 15.803 1.00 91.88 86 PHE A CA 1
ATOM 638 C C . PHE A 1 86 ? 0.695 13.520 15.251 1.00 91.88 86 PHE A C 1
ATOM 640 O O . PHE A 1 86 ? 0.543 13.637 14.037 1.00 91.88 86 PHE A O 1
ATOM 647 N N . GLY A 1 87 ? 0.314 14.473 16.110 1.00 90.06 87 GLY A N 1
ATOM 648 C CA . GLY A 1 87 ? -0.447 15.651 15.691 1.00 90.06 87 GLY A CA 1
ATOM 649 C C . GLY A 1 87 ? -1.760 15.280 14.987 1.00 90.06 87 GLY A C 1
ATOM 650 O O . GLY A 1 87 ? -2.360 14.240 15.263 1.00 90.06 87 GLY A O 1
ATOM 651 N N . SER A 1 88 ? -2.207 16.132 14.064 1.00 87.00 88 SER A N 1
ATOM 652 C CA . SER A 1 88 ? -3.387 15.888 13.221 1.00 87.00 88 SER A CA 1
ATOM 653 C C . SER A 1 88 ? -3.111 14.981 12.020 1.00 87.00 88 SER A C 1
ATOM 655 O O . SER A 1 88 ? -4.050 14.472 11.413 1.00 87.00 88 SER A O 1
ATOM 657 N N . ASP A 1 89 ? -1.842 14.729 11.692 1.00 89.75 89 ASP A N 1
ATOM 658 C CA . ASP A 1 89 ? -1.424 14.257 10.367 1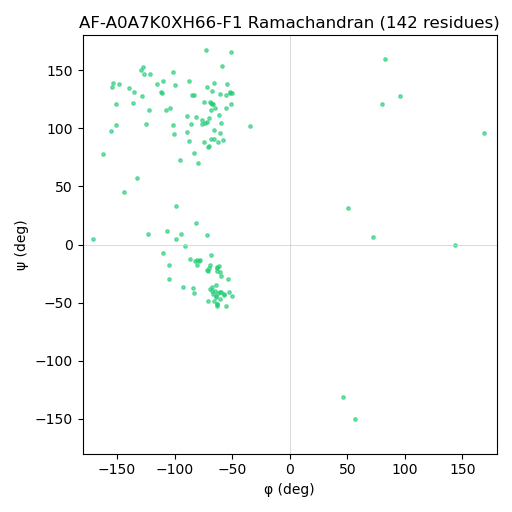.00 89.75 89 ASP A CA 1
ATOM 659 C C . ASP A 1 89 ? -1.201 12.734 10.310 1.00 89.75 89 ASP A C 1
ATOM 661 O O . ASP A 1 89 ? -0.376 12.230 9.554 1.00 89.75 89 ASP A O 1
ATOM 665 N N . LEU A 1 90 ? -1.978 11.967 11.087 1.00 93.81 90 LEU A N 1
ATOM 666 C CA . LEU A 1 90 ? -2.015 10.498 11.030 1.00 93.81 90 LEU A CA 1
ATOM 667 C C . LEU A 1 90 ? -3.297 9.919 10.400 1.00 93.81 90 LEU A C 1
ATOM 669 O O . LEU A 1 90 ? -4.389 10.079 10.958 1.00 93.81 90 LEU A O 1
ATOM 673 N N . ALA A 1 91 ? -3.162 9.235 9.266 1.00 95.38 91 ALA A N 1
ATOM 674 C CA . ALA A 1 91 ? -4.208 8.412 8.661 1.00 95.38 91 ALA A CA 1
ATOM 675 C C . ALA A 1 91 ? -3.822 6.929 8.771 1.00 95.38 91 ALA A C 1
ATOM 677 O O . ALA A 1 91 ? -2.653 6.571 8.631 1.00 95.38 91 ALA A O 1
ATOM 678 N N . VAL A 1 92 ? -4.795 6.061 9.055 1.00 96.31 92 VAL A N 1
ATOM 679 C CA . VAL A 1 92 ? -4.579 4.620 9.259 1.00 96.31 92 VAL A CA 1
ATOM 680 C C . VAL A 1 92 ? -5.707 3.836 8.605 1.00 96.31 92 VAL A C 1
ATOM 682 O O . VAL A 1 92 ? -6.879 4.149 8.807 1.00 96.31 92 VAL A O 1
ATOM 685 N N . ALA A 1 93 ? -5.355 2.776 7.885 1.00 96.81 93 ALA A N 1
ATOM 686 C CA . ALA A 1 93 ? -6.285 1.765 7.404 1.00 96.81 93 ALA A CA 1
ATOM 687 C C . ALA A 1 93 ? -5.680 0.378 7.643 1.00 96.81 93 ALA A C 1
ATOM 689 O O . ALA A 1 93 ? -4.521 0.137 7.311 1.00 96.81 93 ALA A O 1
ATOM 690 N N . VAL A 1 94 ? -6.462 -0.522 8.230 1.00 97.19 94 VAL A N 1
ATOM 691 C CA . VAL A 1 94 ? -6.116 -1.931 8.418 1.00 97.19 94 VAL A CA 1
ATOM 692 C C . VAL A 1 94 ? -7.263 -2.757 7.880 1.00 97.19 94 VAL A C 1
ATOM 694 O O . VAL A 1 94 ? -8.418 -2.536 8.249 1.00 97.19 94 VAL A O 1
ATOM 697 N N . LEU A 1 95 ? -6.932 -3.699 7.007 1.00 96.56 95 LEU A N 1
ATOM 698 C CA . LEU A 1 95 ? -7.887 -4.564 6.343 1.00 96.56 95 LEU A CA 1
ATOM 699 C C . LEU A 1 95 ? -7.486 -6.019 6.566 1.00 96.56 95 LEU A C 1
ATOM 701 O O . LEU A 1 95 ? -6.297 -6.341 6.621 1.00 96.56 95 LEU A O 1
ATOM 705 N N . ASP A 1 96 ? -8.481 -6.889 6.660 1.00 95.44 96 ASP A N 1
ATOM 706 C CA . ASP A 1 96 ? -8.288 -8.317 6.479 1.00 95.44 96 ASP A CA 1
ATOM 707 C C . ASP A 1 96 ? -7.929 -8.563 5.005 1.00 95.44 96 ASP A C 1
ATOM 709 O O . ASP A 1 96 ? -8.674 -8.190 4.097 1.00 95.44 96 ASP A O 1
ATOM 713 N N . ALA A 1 97 ? -6.758 -9.149 4.756 1.00 94.00 97 ALA A N 1
ATOM 714 C CA . ALA A 1 97 ? -6.221 -9.290 3.404 1.00 94.00 97 ALA A CA 1
ATOM 715 C C . ALA A 1 97 ? -6.959 -10.338 2.551 1.00 94.00 97 ALA A C 1
ATOM 717 O O . ALA A 1 97 ? -6.880 -10.278 1.327 1.00 94.00 97 ALA A O 1
ATOM 718 N N . ALA A 1 98 ? -7.655 -11.295 3.175 1.00 94.38 98 ALA A N 1
ATOM 719 C CA . ALA A 1 98 ? -8.370 -12.355 2.468 1.00 94.38 98 ALA A CA 1
ATOM 720 C C . ALA A 1 98 ? -9.763 -11.898 2.013 1.00 94.38 98 ALA A C 1
ATOM 722 O O . ALA A 1 98 ? -10.222 -12.265 0.935 1.00 94.38 98 ALA A O 1
ATOM 723 N N . THR A 1 99 ? -10.432 -11.094 2.838 1.00 94.75 99 THR A N 1
ATOM 724 C CA . THR A 1 99 ? -11.818 -10.650 2.634 1.00 94.75 99 THR A CA 1
ATOM 725 C C . THR A 1 99 ? -11.925 -9.197 2.176 1.00 94.75 99 THR A C 1
ATOM 727 O O . THR A 1 99 ? -12.975 -8.785 1.689 1.00 94.75 99 THR A O 1
ATOM 730 N N . GLY A 1 100 ? -10.869 -8.396 2.352 1.00 94.62 100 GLY A N 1
ATOM 731 C CA . GLY A 1 100 ? -10.877 -6.954 2.101 1.00 94.62 100 GLY A CA 1
ATOM 732 C C . GLY A 1 100 ? -11.661 -6.148 3.142 1.00 94.62 100 GLY A C 1
ATOM 733 O O . GLY A 1 100 ? -11.855 -4.944 2.971 1.00 94.62 100 GLY A O 1
ATOM 734 N N . ARG A 1 101 ? -12.138 -6.777 4.223 1.00 95.12 101 ARG A N 1
ATOM 735 C CA . ARG A 1 101 ? -12.922 -6.086 5.246 1.00 95.12 101 ARG A CA 1
ATOM 736 C C . ARG A 1 101 ? -12.043 -5.151 6.067 1.00 95.12 101 ARG A C 1
ATOM 738 O O . ARG A 1 101 ? -10.975 -5.531 6.536 1.00 95.12 101 ARG A O 1
ATOM 745 N N . VAL A 1 102 ? -12.531 -3.938 6.309 1.00 96.56 102 VAL A N 1
ATOM 746 C CA . VAL A 1 102 ? -11.868 -2.982 7.201 1.00 96.56 102 VAL A CA 1
ATOM 747 C C . VAL A 1 102 ? -11.952 -3.476 8.647 1.00 96.56 102 VAL A C 1
ATOM 749 O O . VAL A 1 102 ? -13.036 -3.682 9.189 1.00 96.56 102 VAL A O 1
ATOM 752 N N . VAL A 1 103 ? -10.790 -3.639 9.271 1.00 96.88 103 VAL A N 1
ATOM 753 C CA . VAL A 1 103 ? -10.618 -3.994 10.688 1.00 96.88 103 VAL A CA 1
ATOM 754 C C . VAL A 1 103 ? -10.484 -2.737 11.543 1.00 96.88 103 VAL A C 1
ATOM 756 O O . VAL A 1 103 ? -10.972 -2.679 12.669 1.00 96.88 103 VAL A O 1
ATOM 759 N N . PHE A 1 104 ? -9.810 -1.720 11.004 1.00 97.56 104 PHE A N 1
ATOM 760 C CA . PHE A 1 104 ? -9.596 -0.438 11.659 1.00 97.56 104 PHE A CA 1
ATOM 761 C C . PHE A 1 104 ? -9.401 0.665 10.619 1.00 97.56 104 PHE A C 1
ATOM 763 O O . PHE A 1 104 ? -8.675 0.471 9.644 1.00 97.56 104 PHE A O 1
ATOM 770 N N . SER A 1 105 ? -9.980 1.845 10.840 1.00 96.94 105 SER A N 1
ATOM 771 C CA . 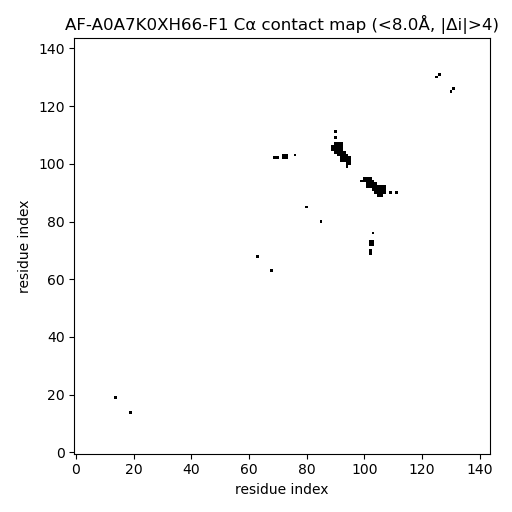SER A 1 105 ? -9.737 3.005 9.978 1.00 96.94 105 SER A CA 1
ATOM 772 C C . SER A 1 105 ? -9.817 4.327 10.735 1.00 96.94 105 SER A C 1
ATOM 774 O O . SER A 1 105 ? -10.751 4.547 11.502 1.00 96.94 105 SER A O 1
ATOM 776 N N . ARG A 1 106 ? -8.896 5.245 10.439 1.00 95.06 106 ARG A N 1
ATOM 777 C CA . ARG A 1 106 ? -8.955 6.670 10.790 1.00 95.06 106 ARG A CA 1
ATOM 778 C C . ARG A 1 106 ? -8.512 7.469 9.569 1.00 95.06 106 ARG A C 1
ATOM 780 O O . ARG A 1 106 ? -7.395 7.270 9.105 1.00 95.06 106 ARG A O 1
ATOM 787 N N . ARG A 1 107 ? -9.370 8.366 9.067 1.00 94.75 107 ARG A N 1
ATOM 788 C CA . ARG A 1 107 ? -9.077 9.244 7.910 1.00 94.75 107 ARG A CA 1
ATOM 789 C C . ARG A 1 107 ? -8.542 8.485 6.681 1.00 94.75 107 ARG A C 1
ATOM 791 O O . ARG A 1 107 ? -7.747 9.011 5.918 1.00 94.75 107 ARG A O 1
ATOM 798 N N . ALA A 1 108 ? -8.973 7.236 6.486 1.00 95.25 108 ALA A N 1
ATOM 799 C CA . ALA A 1 108 ? -8.404 6.330 5.481 1.00 95.25 108 ALA A CA 1
ATOM 800 C C . ALA A 1 108 ? -8.520 6.837 4.029 1.00 95.25 108 ALA A C 1
ATOM 802 O O . ALA A 1 108 ? -7.729 6.436 3.183 1.00 95.25 108 ALA A O 1
ATOM 803 N N . ASN A 1 109 ? -9.483 7.722 3.758 1.00 94.94 109 ASN A N 1
ATOM 804 C CA . ASN A 1 109 ? -9.718 8.307 2.436 1.00 94.94 109 ASN A CA 1
ATOM 805 C C . ASN A 1 109 ? -9.109 9.709 2.282 1.00 94.94 109 ASN A C 1
ATOM 807 O O . ASN A 1 109 ? -9.350 10.373 1.277 1.00 94.94 109 ASN A O 1
ATOM 811 N N . GLU A 1 110 ? -8.373 10.194 3.283 1.00 95.00 110 GLU A N 1
ATOM 812 C CA . GLU A 1 110 ? -7.756 11.511 3.222 1.00 95.00 110 GLU A CA 1
ATOM 813 C C . GLU A 1 110 ? -6.419 11.445 2.469 1.00 95.00 110 GLU A C 1
ATOM 815 O O . GLU A 1 110 ? -5.570 10.609 2.799 1.00 95.00 110 GLU A O 1
ATOM 820 N N . PRO A 1 111 ? -6.196 12.308 1.461 1.00 94.00 111 PRO A N 1
ATOM 821 C CA . PRO A 1 111 ? -4.925 12.358 0.756 1.00 94.00 111 PRO A CA 1
ATOM 822 C C . PRO A 1 111 ? -3.770 12.702 1.702 1.00 94.00 111 PRO A C 1
ATOM 824 O O . PRO A 1 111 ? -3.809 13.696 2.422 1.00 94.00 111 PRO A O 1
ATOM 827 N N . MET A 1 112 ? -2.710 11.898 1.663 1.00 94.44 112 MET A N 1
ATOM 828 C CA . MET A 1 112 ? -1.485 12.107 2.438 1.00 94.44 112 MET A CA 1
ATOM 829 C C . MET A 1 112 ? -0.279 12.080 1.497 1.00 94.44 112 MET A C 1
ATOM 831 O O . MET A 1 112 ? -0.311 11.409 0.464 1.00 94.44 112 MET A O 1
ATOM 835 N N . LEU A 1 113 ? 0.808 12.770 1.855 1.00 95.12 113 LEU A N 1
ATOM 836 C CA . LEU A 1 113 ? 2.074 12.648 1.130 1.00 95.12 113 LEU A CA 1
ATOM 837 C C . LEU A 1 113 ? 2.650 11.241 1.369 1.00 95.12 113 LEU A C 1
ATOM 839 O O . LEU A 1 113 ? 3.007 10.918 2.501 1.00 95.12 113 LEU A O 1
ATOM 843 N N . PRO A 1 114 ? 2.777 10.385 0.339 1.00 95.19 114 PRO A N 1
ATOM 844 C CA . PRO A 1 114 ? 3.121 8.980 0.553 1.00 95.19 114 PRO A CA 1
ATOM 845 C C . PRO A 1 114 ? 4.617 8.759 0.817 1.00 95.19 114 PRO A C 1
ATOM 847 O O . PRO A 1 114 ? 5.015 7.667 1.221 1.00 95.19 114 PRO A O 1
ATOM 850 N N . ALA A 1 115 ? 5.467 9.758 0.552 1.00 95.62 115 ALA A N 1
ATOM 851 C CA . ALA A 1 115 ? 6.921 9.606 0.541 1.00 95.62 115 ALA A CA 1
ATOM 852 C C . ALA A 1 115 ? 7.336 8.341 -0.247 1.00 95.62 115 ALA A C 1
ATOM 854 O O . ALA A 1 115 ? 6.848 8.093 -1.352 1.00 95.62 115 ALA A O 1
ATOM 855 N N . SER A 1 116 ? 8.211 7.500 0.312 1.00 98.19 116 SER A N 1
ATOM 856 C CA . SER A 1 116 ? 8.628 6.259 -0.351 1.00 98.19 116 SER A CA 1
ATOM 857 C C . SER A 1 116 ? 7.533 5.190 -0.464 1.00 98.19 116 SER A C 1
ATOM 859 O O . SER A 1 116 ? 7.742 4.255 -1.234 1.00 98.19 116 SER A O 1
ATOM 861 N N . ASN A 1 117 ? 6.361 5.332 0.175 1.00 97.38 117 ASN A N 1
ATOM 862 C CA . ASN A 1 117 ? 5.224 4.434 -0.084 1.00 97.38 117 ASN A CA 1
ATOM 863 C C . ASN A 1 117 ? 4.727 4.553 -1.534 1.00 97.38 117 ASN A C 1
ATOM 865 O O . ASN A 1 117 ? 4.131 3.610 -2.047 1.00 97.38 117 ASN A O 1
ATOM 869 N N . MET A 1 118 ? 5.058 5.647 -2.238 1.00 98.44 118 MET A N 1
ATOM 870 C CA . MET A 1 118 ? 4.825 5.786 -3.682 1.00 98.44 118 MET A CA 1
ATOM 871 C C . MET A 1 118 ? 5.421 4.620 -4.489 1.00 98.44 118 MET A C 1
ATOM 873 O O . MET A 1 118 ? 4.864 4.219 -5.509 1.00 98.44 118 MET A O 1
ATOM 877 N N . LYS A 1 119 ? 6.511 4.011 -3.996 1.00 98.50 119 LYS A N 1
ATOM 878 C CA . LYS A 1 119 ? 7.142 2.848 -4.630 1.00 98.50 119 LYS A CA 1
ATOM 879 C C . LYS A 1 119 ? 6.202 1.647 -4.746 1.00 98.50 119 LYS A C 1
ATOM 881 O O . LYS A 1 119 ? 6.386 0.865 -5.667 1.00 98.50 119 LYS A O 1
ATOM 886 N N . ILE A 1 120 ? 5.205 1.499 -3.866 1.00 98.19 120 ILE A N 1
ATOM 887 C CA . ILE A 1 120 ? 4.227 0.401 -3.944 1.00 98.19 120 ILE A CA 1
ATOM 888 C C . ILE A 1 120 ? 3.420 0.521 -5.237 1.00 98.19 120 ILE A C 1
ATOM 890 O O . ILE A 1 120 ? 3.364 -0.426 -6.017 1.00 98.19 120 ILE A O 1
ATOM 894 N N . ILE A 1 121 ? 2.855 1.704 -5.498 1.00 97.81 121 ILE A N 1
ATOM 895 C CA . ILE A 1 121 ? 2.085 1.949 -6.721 1.00 97.81 121 ILE A CA 1
ATOM 896 C C . ILE A 1 121 ? 3.002 1.821 -7.937 1.00 97.81 121 ILE A C 1
ATOM 898 O O . ILE A 1 121 ? 2.639 1.124 -8.875 1.00 97.81 121 ILE A O 1
ATOM 902 N N . THR A 1 122 ? 4.210 2.399 -7.903 1.00 98.38 122 THR A N 1
ATOM 903 C CA . THR A 1 122 ? 5.190 2.245 -8.992 1.00 98.38 122 THR A CA 1
ATOM 904 C C . THR A 1 122 ? 5.521 0.780 -9.277 1.00 98.38 122 THR A C 1
ATOM 906 O O . THR A 1 122 ? 5.586 0.390 -10.438 1.00 98.38 122 THR A O 1
ATOM 909 N N . ALA A 1 123 ? 5.730 -0.046 -8.250 1.00 98.44 123 ALA A N 1
ATOM 910 C CA . ALA A 1 123 ? 6.058 -1.456 -8.425 1.00 98.44 123 ALA A CA 1
ATOM 911 C C . ALA A 1 123 ? 4.891 -2.227 -9.053 1.00 98.44 123 ALA A C 1
ATOM 913 O O . ALA A 1 123 ? 5.088 -2.928 -10.044 1.00 98.44 123 ALA A O 1
ATOM 914 N N . VAL A 1 124 ? 3.674 -2.049 -8.526 1.00 98.38 124 VAL A N 1
ATOM 915 C CA . VAL A 1 124 ? 2.466 -2.705 -9.047 1.00 98.38 124 VAL A CA 1
ATOM 916 C C . VAL A 1 124 ? 2.205 -2.297 -10.495 1.00 98.38 124 VAL A C 1
ATOM 918 O O . VAL A 1 124 ? 1.990 -3.162 -11.342 1.00 98.38 124 VAL A O 1
ATOM 921 N N . THR A 1 125 ? 2.276 -1.001 -10.810 1.00 98.50 125 THR A N 1
ATOM 922 C CA . THR A 1 125 ? 2.050 -0.518 -12.179 1.00 98.50 125 THR A CA 1
ATOM 923 C C . THR A 1 125 ? 3.148 -0.967 -13.131 1.00 98.50 125 THR A C 1
ATOM 925 O O . THR A 1 125 ? 2.847 -1.321 -14.266 1.00 98.50 125 THR A O 1
ATOM 928 N N . THR A 1 126 ? 4.404 -1.020 -12.681 1.00 98.44 126 THR A N 1
ATOM 929 C CA . THR A 1 126 ? 5.514 -1.518 -13.501 1.00 98.44 126 THR A CA 1
ATOM 930 C C . THR A 1 126 ? 5.307 -2.987 -13.842 1.00 98.44 126 THR A C 1
ATOM 932 O O . THR A 1 126 ? 5.299 -3.329 -15.020 1.00 98.44 126 THR A O 1
ATOM 935 N N . VAL A 1 127 ? 5.075 -3.853 -12.849 1.00 98.38 127 VAL A N 1
ATOM 936 C CA . VAL A 1 127 ? 4.847 -5.288 -13.096 1.00 98.38 127 VAL A CA 1
ATOM 937 C C . VAL A 1 127 ? 3.630 -5.501 -13.998 1.00 98.38 127 VAL A C 1
ATOM 939 O O . VAL A 1 127 ? 3.704 -6.307 -14.922 1.00 98.38 127 VAL A O 1
ATOM 942 N N . ALA A 1 128 ? 2.545 -4.749 -13.793 1.00 98.38 128 ALA A N 1
ATOM 943 C CA . ALA A 1 128 ? 1.366 -4.814 -14.656 1.00 98.38 128 ALA A CA 1
ATOM 944 C C . ALA A 1 128 ? 1.651 -4.365 -16.103 1.00 98.38 128 ALA A C 1
ATOM 946 O O . ALA A 1 128 ? 1.076 -4.919 -17.035 1.00 98.38 128 ALA A O 1
ATOM 947 N N . ALA A 1 129 ? 2.532 -3.378 -16.299 1.00 98.19 129 ALA A N 1
ATOM 948 C CA . ALA A 1 129 ? 2.830 -2.810 -17.611 1.00 98.19 129 ALA A CA 1
ATOM 949 C C . ALA A 1 129 ? 3.869 -3.610 -18.414 1.00 98.19 129 ALA A C 1
ATOM 951 O O . ALA A 1 129 ? 3.714 -3.753 -19.625 1.00 98.19 129 ALA A O 1
ATOM 952 N N . VAL A 1 130 ? 4.940 -4.100 -17.776 1.00 97.56 130 VAL A N 1
ATOM 953 C CA . VAL A 1 130 ? 6.062 -4.767 -18.475 1.00 97.56 130 VAL A CA 1
ATOM 954 C C . VAL A 1 130 ? 6.154 -6.272 -18.221 1.00 97.56 130 VAL A C 1
ATOM 956 O O . VAL A 1 130 ? 6.950 -6.945 -18.875 1.00 97.56 130 VAL A O 1
ATOM 959 N N . GLY A 1 131 ? 5.343 -6.803 -17.305 1.00 97.12 131 GLY A N 1
ATOM 960 C CA . GLY A 1 131 ? 5.370 -8.200 -16.882 1.00 97.12 131 GLY A CA 1
ATOM 961 C C . GLY A 1 131 ? 6.434 -8.496 -15.812 1.00 97.12 131 GLY A C 1
ATOM 962 O O . GLY A 1 131 ? 7.398 -7.742 -15.654 1.00 97.12 131 GLY A O 1
ATOM 963 N N . PRO A 1 132 ? 6.282 -9.606 -15.066 1.00 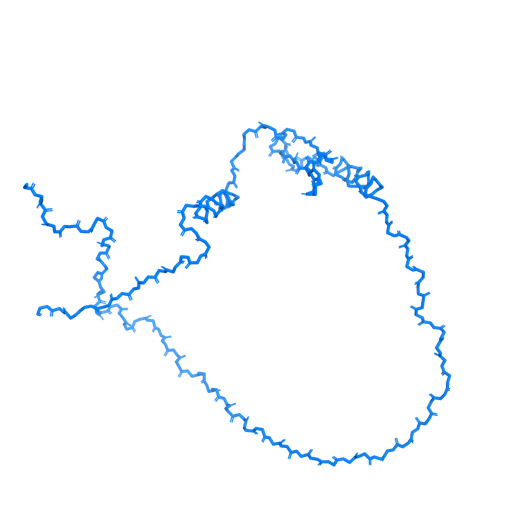97.50 132 PRO A N 1
ATOM 964 C CA . PRO A 1 132 ? 7.192 -9.974 -13.979 1.00 97.50 132 PRO A CA 1
ATOM 965 C C . PRO A 1 132 ? 8.574 -10.437 -14.468 1.00 97.50 132 PRO A C 1
ATOM 967 O O . PRO A 1 132 ? 9.548 -10.326 -13.729 1.00 97.50 132 PRO A O 1
ATOM 970 N N . ASP A 1 133 ? 8.680 -10.903 -15.716 1.00 97.69 133 ASP A N 1
ATOM 971 C CA . ASP A 1 133 ? 9.906 -11.495 -16.272 1.00 97.69 133 ASP A CA 1
ATOM 972 C C . ASP A 1 133 ? 10.788 -10.484 -17.034 1.00 97.69 133 ASP A C 1
ATOM 974 O O . ASP A 1 133 ? 11.753 -10.848 -17.717 1.00 97.69 133 ASP A O 1
ATOM 978 N N . ARG A 1 134 ? 10.466 -9.184 -16.961 1.00 97.38 134 ARG A N 1
ATOM 979 C CA . ARG A 1 134 ? 11.203 -8.141 -17.683 1.00 97.38 134 ARG A CA 1
ATOM 980 C C . ARG A 1 134 ? 12.643 -8.028 -17.171 1.00 97.38 134 ARG A C 1
ATOM 982 O O . ARG A 1 134 ? 12.900 -7.598 -16.054 1.00 97.38 134 ARG A O 1
ATOM 989 N N . THR A 1 135 ? 13.603 -8.301 -18.052 1.00 97.00 135 THR A N 1
ATOM 990 C CA . THR A 1 135 ? 15.045 -8.083 -17.812 1.00 97.00 135 THR A CA 1
ATOM 991 C C . THR A 1 135 ? 15.561 -6.817 -18.496 1.00 97.00 135 THR A C 1
ATOM 993 O O . THR A 1 135 ? 15.089 -6.479 -19.575 1.00 97.00 135 THR A O 1
ATOM 996 N N . PHE A 1 136 ? 16.559 -6.129 -17.947 1.00 95.88 136 PHE A N 1
ATOM 997 C CA . PHE A 1 136 ? 17.230 -5.014 -18.634 1.00 95.88 136 PHE A CA 1
ATOM 998 C C . PHE A 1 136 ? 18.546 -5.502 -19.254 1.00 95.88 136 PHE A C 1
ATOM 1000 O O . PHE A 1 136 ? 19.263 -6.285 -18.635 1.00 95.88 136 PHE A O 1
ATOM 1007 N N . ARG A 1 137 ? 18.853 -5.082 -20.489 1.00 97.19 137 ARG A N 1
ATOM 1008 C CA . ARG A 1 137 ? 20.097 -5.444 -21.188 1.00 97.19 137 ARG A CA 1
ATOM 1009 C C . ARG A 1 137 ? 20.993 -4.221 -21.315 1.00 97.19 137 ARG A C 1
ATOM 1011 O O . ARG A 1 137 ? 20.552 -3.192 -21.814 1.00 97.19 137 ARG A O 1
ATOM 1018 N N . THR A 1 138 ? 22.252 -4.386 -20.936 1.00 97.62 138 THR A N 1
ATOM 1019 C CA . THR A 1 138 ? 23.322 -3.414 -21.171 1.00 97.62 138 THR A CA 1
ATOM 1020 C C . THR A 1 138 ? 24.286 -4.019 -22.186 1.00 97.62 138 THR A C 1
ATOM 1022 O O . THR A 1 138 ? 24.669 -5.179 -22.040 1.00 97.62 138 THR A O 1
ATOM 1025 N N . ALA A 1 139 ? 24.654 -3.266 -23.222 1.00 96.38 139 ALA A N 1
ATOM 1026 C CA . ALA A 1 139 ? 25.584 -3.699 -24.266 1.00 96.38 139 ALA A CA 1
ATOM 1027 C C . ALA A 1 139 ? 26.687 -2.650 -24.463 1.00 96.38 139 ALA A C 1
ATOM 1029 O O . ALA A 1 139 ? 26.456 -1.462 -24.246 1.00 96.38 139 ALA A O 1
ATOM 1030 N N . VAL A 1 140 ? 27.873 -3.102 -24.870 1.00 97.00 140 VAL A N 1
ATOM 1031 C CA . VAL A 1 140 ? 29.032 -2.259 -25.196 1.00 97.00 140 VAL A CA 1
ATOM 1032 C C . VAL A 1 140 ? 29.330 -2.424 -26.683 1.00 97.00 140 VAL A C 1
ATOM 1034 O O . VAL A 1 140 ? 29.292 -3.543 -27.193 1.00 97.00 140 VAL A O 1
ATOM 1037 N N . PHE A 1 141 ? 29.633 -1.324 -27.366 1.00 95.62 141 PHE A N 1
ATOM 1038 C CA . PHE A 1 141 ? 29.976 -1.304 -28.788 1.00 95.62 141 PHE A CA 1
ATOM 1039 C C . PHE A 1 141 ? 31.372 -0.706 -28.966 1.00 95.62 141 PHE A C 1
ATOM 1041 O O . PHE A 1 141 ? 31.771 0.166 -28.193 1.00 95.62 141 PHE A O 1
ATOM 1048 N N . ALA A 1 142 ? 32.119 -1.190 -29.961 1.00 91.88 142 ALA A N 1
ATOM 1049 C CA . ALA A 1 142 ? 33.402 -0.596 -30.316 1.00 91.88 142 ALA A CA 1
ATOM 1050 C C . ALA A 1 142 ? 33.188 0.827 -30.860 1.00 91.88 142 ALA A C 1
ATOM 1052 O O . ALA A 1 142 ? 32.234 1.067 -31.604 1.00 91.88 142 ALA A O 1
ATOM 1053 N N . GLY A 1 143 ? 34.059 1.756 -30.459 1.00 88.25 143 GLY A N 1
ATOM 1054 C CA . GLY A 1 143 ? 34.105 3.107 -31.022 1.00 88.25 143 GLY A CA 1
ATOM 1055 C C . GLY A 1 143 ? 34.688 3.119 -32.442 1.00 88.25 143 GLY A C 1
ATOM 1056 O O . GLY A 1 143 ? 35.231 2.096 -32.870 1.00 88.25 143 GLY A O 1
ATOM 1057 N N . PRO A 1 144 ? 34.546 4.242 -33.168 1.00 69.31 144 PRO A N 1
ATOM 1058 C CA . PRO A 1 144 ? 35.157 4.424 -34.483 1.00 69.31 144 PRO A CA 1
ATOM 1059 C C . PRO A 1 144 ? 36.690 4.383 -34.432 1.00 69.31 144 PRO A C 1
ATOM 1061 O O . PRO A 1 144 ? 37.263 4.759 -33.382 1.00 69.31 144 PRO A O 1
#